Protein AF-V2YFL9-F1 (afdb_monomer)

Foldseek 3Di:
DLVVCLCVQPVPVVVVVVVVVVCVPDPCSVVVVVVVVVVLVVVCVVPPDPVSVVVVVVVVVVVSVVVLVVSCVVVVHDPVSSVSNVD

pLDDT: mean 88.91, std 9.33, range [61.34, 98.38]

Secondary structure (DSSP, 8-state):
-HHHHHHHHTS-HHHHHHHHHHHHHSTTHHHHHHHHHHHHHHHHHHH-HHHHHHHHHHHHHHHHHHHHHHHHHHTT--HHHHHHHT-

Solvent-accessible surface area (backbone atoms only — not comparable to full-atom values): 4964 Å² total; per-residue (Å²): 109,61,70,58,50,32,42,66,69,70,67,26,66,66,61,51,51,50,53,50,53,51,51,68,67,40,86,64,39,69,59,53,52,51,55,48,52,56,52,50,53,55,48,30,72,74,62,34,65,72,57,39,51,55,50,51,54,53,50,49,59,55,50,46,56,54,53,50,51,55,50,37,57,74,68,68,56,55,69,74,60,53,54,58,61,74,105

Structure (mmCIF, N/CA/C/O backbone):
data_AF-V2YFL9-F1
#
_entry.id   AF-V2YFL9-F1
#
loop_
_atom_site.group_PDB
_atom_site.id
_atom_site.type_symbol
_atom_site.label_atom_id
_atom_site.label_alt_id
_atom_site.label_comp_id
_atom_site.label_asym_id
_atom_site.label_entity_id
_atom_site.label_seq_id
_atom_site.pdbx_PDB_ins_code
_atom_site.Cartn_x
_atom_site.Cartn_y
_atom_site.Cartn_z
_atom_site.occupancy
_atom_site.B_iso_or_equiv
_atom_site.auth_seq_id
_atom_site.auth_comp_id
_atom_site.auth_asym_id
_atom_site.auth_atom_id
_atom_site.pdbx_PDB_model_num
ATOM 1 N N . MET A 1 1 ? 25.965 -6.577 -3.584 1.00 61.69 1 MET A N 1
ATOM 2 C CA . MET A 1 1 ? 25.379 -6.199 -4.893 1.00 61.69 1 MET A CA 1
ATOM 3 C C . MET A 1 1 ? 23.863 -6.091 -4.778 1.00 61.69 1 MET A C 1
ATOM 5 O O . MET A 1 1 ? 23.343 -5.050 -5.146 1.00 61.69 1 MET A O 1
ATOM 9 N N . GLN A 1 2 ? 23.199 -7.085 -4.176 1.00 67.69 2 GLN A N 1
ATOM 10 C CA . GLN A 1 2 ? 21.777 -7.070 -3.794 1.00 67.69 2 GLN A CA 1
ATOM 11 C C . GLN A 1 2 ? 21.367 -5.782 -3.053 1.00 67.69 2 GLN A C 1
ATOM 13 O O . GLN A 1 2 ? 20.602 -5.012 -3.612 1.00 67.69 2 GLN A O 1
ATOM 18 N N . ASP A 1 3 ? 22.007 -5.428 -1.929 1.00 76.00 3 ASP A N 1
ATOM 19 C CA . ASP A 1 3 ? 21.719 -4.176 -1.192 1.00 76.00 3 ASP A CA 1
ATOM 20 C C . ASP A 1 3 ? 21.779 -2.895 -2.032 1.00 76.00 3 ASP A C 1
ATOM 22 O O . ASP A 1 3 ? 21.003 -1.961 -1.828 1.00 76.00 3 ASP A O 1
ATOM 26 N N . LEU A 1 4 ? 22.738 -2.816 -2.957 1.00 77.44 4 LEU A N 1
ATOM 27 C CA . LEU A 1 4 ? 22.908 -1.645 -3.814 1.00 77.44 4 LEU A CA 1
ATOM 28 C C . LEU A 1 4 ? 21.772 -1.564 -4.838 1.00 77.44 4 LEU A C 1
ATOM 30 O O . LEU A 1 4 ? 21.244 -0.484 -5.083 1.00 77.44 4 LEU A O 1
ATOM 34 N N . LEU A 1 5 ? 21.385 -2.704 -5.407 1.00 73.75 5 LEU A N 1
ATOM 35 C CA . LEU A 1 5 ? 20.294 -2.802 -6.370 1.00 73.75 5 LEU A CA 1
ATOM 36 C C . LEU A 1 5 ? 18.936 -2.571 -5.697 1.00 73.75 5 LEU A C 1
ATOM 38 O O . LEU A 1 5 ? 18.138 -1.806 -6.230 1.00 73.75 5 LEU A O 1
ATOM 42 N N . SER A 1 6 ? 18.712 -3.104 -4.493 1.00 72.75 6 SER A N 1
ATOM 43 C CA . SER A 1 6 ? 17.514 -2.818 -3.695 1.00 72.75 6 SER A CA 1
ATOM 44 C C . SER A 1 6 ? 17.430 -1.329 -3.348 1.00 72.75 6 SER A C 1
ATOM 46 O O . SER A 1 6 ? 16.375 -0.719 -3.478 1.00 72.75 6 SER A O 1
ATOM 48 N N . LYS A 1 7 ? 18.543 -0.673 -3.002 1.00 76.88 7 LYS A N 1
ATOM 49 C CA . LYS A 1 7 ? 18.548 0.786 -2.782 1.00 76.88 7 LYS A CA 1
ATOM 50 C C . LYS A 1 7 ? 18.267 1.589 -4.052 1.00 76.88 7 LYS A C 1
ATOM 52 O O . LYS A 1 7 ? 17.525 2.564 -4.000 1.00 76.88 7 LYS A O 1
ATOM 57 N N . LEU A 1 8 ? 18.858 1.197 -5.178 1.00 77.50 8 LEU A N 1
ATOM 58 C CA . LEU A 1 8 ? 18.723 1.922 -6.444 1.00 77.50 8 LEU A CA 1
ATOM 59 C C . LEU A 1 8 ? 17.352 1.757 -7.092 1.00 77.50 8 LEU A C 1
ATOM 61 O O . LEU A 1 8 ? 16.884 2.687 -7.747 1.00 77.50 8 LEU A O 1
ATOM 65 N N . LEU A 1 9 ? 16.739 0.585 -6.942 1.00 75.06 9 LEU A N 1
ATOM 66 C CA . LEU A 1 9 ? 15.518 0.240 -7.652 1.00 75.06 9 LEU A CA 1
ATOM 67 C C . LEU A 1 9 ? 14.283 0.239 -6.733 1.00 75.06 9 LEU A C 1
ATOM 69 O O . LEU A 1 9 ? 13.227 0.649 -7.200 1.00 75.06 9 LEU A O 1
ATOM 73 N N . TRP A 1 10 ? 14.381 -0.243 -5.482 1.00 76.00 10 TRP A N 1
ATOM 74 C CA . TRP A 1 10 ? 13.224 -0.447 -4.584 1.00 76.00 10 TRP A CA 1
ATOM 75 C C . TRP A 1 10 ? 13.085 0.719 -3.602 1.00 76.00 10 TRP A C 1
ATOM 77 O O . TRP A 1 10 ? 12.025 1.326 -3.499 1.00 76.00 10 TRP A O 1
ATOM 87 N N . TYR A 1 11 ? 14.172 1.087 -2.922 1.00 76.44 11 TYR A N 1
ATOM 88 C CA . TYR A 1 11 ? 14.180 2.155 -1.911 1.00 76.44 11 TYR A CA 1
ATOM 89 C C . TYR A 1 11 ? 14.637 3.506 -2.469 1.00 76.44 11 TYR A C 1
ATOM 91 O O . TYR A 1 11 ? 15.189 4.344 -1.752 1.00 76.44 11 TYR A O 1
ATOM 99 N N . ASN A 1 12 ? 14.413 3.724 -3.763 1.00 83.25 12 ASN A N 1
ATOM 100 C CA . ASN A 1 12 ? 14.778 4.961 -4.429 1.00 83.25 12 ASN A CA 1
ATOM 101 C C . ASN A 1 12 ? 13.729 6.047 -4.145 1.00 83.25 12 ASN A C 1
ATOM 103 O O . ASN A 1 12 ? 12.576 5.970 -4.584 1.00 83.25 12 ASN A O 1
ATOM 107 N N . SER A 1 13 ? 14.141 7.073 -3.402 1.00 83.81 13 SER A N 1
ATOM 108 C CA . SER A 1 13 ? 13.271 8.174 -2.984 1.00 83.81 13 SER A CA 1
ATOM 109 C C . SER A 1 13 ? 12.781 9.032 -4.152 1.00 83.81 13 SER A C 1
ATOM 111 O O . SER A 1 13 ? 11.661 9.539 -4.103 1.00 83.81 13 SER A O 1
ATOM 113 N N . GLU A 1 14 ? 13.571 9.159 -5.220 1.00 87.00 14 GLU A N 1
ATOM 114 C CA . GLU A 1 14 ? 13.180 9.885 -6.426 1.00 87.00 14 GLU A CA 1
ATOM 115 C C . GLU A 1 14 ? 12.065 9.142 -7.168 1.00 87.00 14 GLU A C 1
ATOM 117 O O . GLU A 1 14 ? 11.023 9.728 -7.465 1.00 87.00 14 GLU A O 1
ATOM 122 N N . ILE A 1 15 ? 12.232 7.833 -7.383 1.00 83.44 15 ILE A N 1
ATOM 123 C CA . ILE A 1 15 ? 11.208 6.984 -8.012 1.00 83.44 15 ILE A CA 1
ATOM 124 C C . ILE A 1 15 ? 9.931 6.988 -7.170 1.00 83.44 15 ILE A C 1
ATOM 126 O O . ILE A 1 15 ? 8.831 7.127 -7.704 1.00 83.44 15 ILE A O 1
ATOM 130 N N . SER A 1 16 ? 10.070 6.930 -5.845 1.00 83.06 16 SER A N 1
ATOM 131 C CA . SER A 1 16 ? 8.944 7.024 -4.913 1.00 83.06 16 SER A CA 1
ATOM 132 C C . SER A 1 16 ? 8.189 8.348 -5.063 1.00 83.06 16 SER A C 1
ATOM 134 O O . SER A 1 16 ? 6.958 8.362 -5.147 1.00 83.06 16 SER A O 1
ATOM 136 N N . ALA A 1 17 ? 8.907 9.470 -5.156 1.00 88.06 17 ALA A N 1
ATOM 137 C CA . ALA A 1 17 ? 8.302 10.782 -5.359 1.00 88.06 17 ALA A CA 1
ATOM 138 C C . ALA A 1 17 ? 7.581 10.874 -6.714 1.00 88.06 17 ALA A C 1
ATOM 140 O O . ALA A 1 17 ? 6.439 11.338 -6.772 1.00 88.06 17 ALA A O 1
ATOM 141 N N . GLN A 1 18 ? 8.201 10.387 -7.791 1.00 90.50 18 GLN A N 1
ATOM 142 C CA . GLN A 1 18 ? 7.591 10.359 -9.123 1.00 90.50 18 GLN A CA 1
ATOM 143 C C . GLN A 1 18 ? 6.340 9.469 -9.157 1.00 90.50 18 GLN A C 1
ATOM 145 O O . GLN A 1 18 ? 5.309 9.883 -9.689 1.00 90.50 18 GLN A O 1
ATOM 150 N N . ALA A 1 19 ? 6.377 8.296 -8.518 1.00 87.69 19 ALA A N 1
ATOM 151 C CA . ALA A 1 19 ? 5.231 7.397 -8.405 1.00 87.69 19 ALA A CA 1
ATOM 152 C C . ALA A 1 19 ? 4.057 8.050 -7.655 1.00 87.69 19 ALA A C 1
ATOM 154 O O . ALA A 1 19 ? 2.901 7.896 -8.054 1.00 87.69 19 ALA A O 1
ATOM 155 N N . VAL A 1 20 ? 4.335 8.831 -6.604 1.00 90.44 20 VAL A N 1
ATOM 156 C CA . VAL A 1 20 ? 3.310 9.617 -5.898 1.00 90.44 20 VAL A CA 1
ATOM 157 C C . VAL A 1 20 ? 2.692 10.674 -6.813 1.00 90.44 20 VAL A C 1
ATOM 159 O O . VAL A 1 20 ? 1.468 10.822 -6.817 1.00 90.44 20 VAL A O 1
ATOM 162 N N . GLN A 1 21 ? 3.501 11.400 -7.590 1.00 94.06 21 GLN A N 1
ATOM 163 C CA . GLN A 1 21 ? 2.988 12.411 -8.523 1.00 94.06 21 GLN A CA 1
ATOM 164 C C . GLN A 1 21 ? 2.141 11.786 -9.631 1.00 94.06 21 GLN A C 1
ATOM 166 O O . GLN A 1 21 ? 1.043 12.270 -9.900 1.00 94.06 21 GLN A O 1
ATOM 171 N N . LEU A 1 22 ? 2.601 10.674 -10.209 1.00 93.56 22 LEU A N 1
ATOM 172 C CA . LEU A 1 22 ? 1.839 9.917 -11.197 1.00 93.56 22 LEU A CA 1
ATOM 173 C C . LEU A 1 22 ? 0.503 9.456 -10.615 1.00 93.56 22 LEU A C 1
ATOM 175 O O . LEU A 1 22 ? -0.544 9.715 -11.191 1.00 93.56 22 LEU A O 1
ATOM 179 N N . ARG A 1 23 ? 0.508 8.832 -9.434 1.00 92.94 23 ARG A N 1
ATOM 180 C CA . ARG A 1 23 ? -0.729 8.365 -8.797 1.00 92.94 23 ARG A CA 1
ATOM 181 C C . ARG A 1 23 ? -1.720 9.510 -8.583 1.00 92.94 23 ARG A C 1
ATOM 183 O O . ARG A 1 23 ? -2.909 9.338 -8.822 1.00 92.94 23 ARG A O 1
ATOM 190 N N . ARG A 1 24 ? -1.230 10.689 -8.186 1.00 94.75 24 ARG A N 1
ATOM 191 C CA .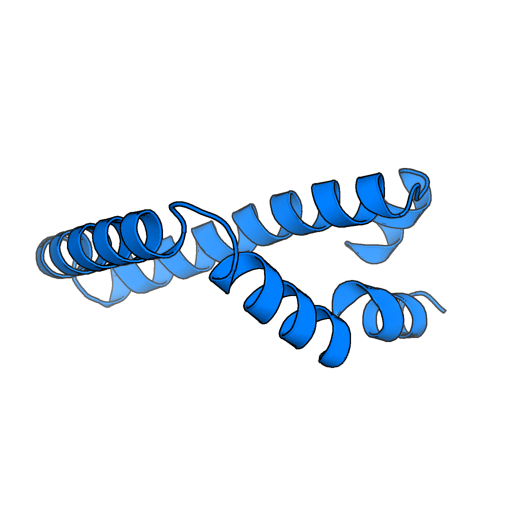 ARG A 1 24 ? -2.045 11.901 -8.011 1.00 94.75 24 ARG A CA 1
ATOM 192 C C . ARG A 1 24 ? -2.611 12.455 -9.316 1.00 94.75 24 ARG A C 1
ATOM 194 O O . ARG A 1 24 ? -3.665 13.084 -9.262 1.00 94.75 24 ARG A O 1
ATOM 201 N N . SER A 1 25 ? -1.946 12.238 -10.449 1.00 96.44 25 SER A N 1
ATOM 202 C CA . SER A 1 25 ? -2.436 12.677 -11.758 1.00 96.44 25 SER A CA 1
ATOM 203 C C . SER A 1 25 ? -3.416 11.693 -12.403 1.00 96.44 25 SER A C 1
ATOM 205 O O . SER A 1 25 ? -4.125 12.079 -13.334 1.00 96.44 25 SER A O 1
ATOM 207 N N . LEU A 1 26 ? -3.506 10.450 -11.911 1.00 96.88 26 LEU A N 1
ATOM 208 C CA . LEU A 1 26 ? -4.428 9.458 -12.461 1.00 96.88 26 LEU A CA 1
ATOM 209 C C . LEU A 1 26 ? -5.897 9.867 -12.249 1.00 96.88 26 LEU A C 1
ATOM 211 O O . LEU A 1 26 ? -6.296 10.231 -11.133 1.00 96.88 26 LEU A O 1
ATOM 215 N N . PRO A 1 27 ? -6.742 9.756 -13.292 1.00 97.44 27 PRO A N 1
ATOM 216 C CA . PRO A 1 27 ? -8.161 10.049 -13.169 1.00 97.44 27 PRO A CA 1
ATOM 217 C C . PRO A 1 27 ? -8.807 9.110 -12.145 1.00 97.44 27 PRO A C 1
ATOM 219 O O . PRO A 1 27 ? -8.556 7.908 -12.125 1.00 97.44 27 PRO A O 1
ATOM 222 N N . GLY A 1 28 ? -9.638 9.668 -11.265 1.00 96.69 28 GLY A N 1
ATOM 223 C CA . GLY A 1 28 ? -10.345 8.909 -10.230 1.00 96.69 28 GLY A CA 1
ATOM 224 C C . GLY A 1 28 ? -9.550 8.641 -8.947 1.00 96.69 28 GLY A C 1
ATOM 225 O O . GLY A 1 28 ? -10.176 8.376 -7.920 1.00 96.69 28 GLY A O 1
ATOM 226 N N . TYR A 1 29 ? -8.219 8.806 -8.930 1.00 96.31 29 TYR A N 1
ATOM 227 C CA . TYR A 1 29 ? -7.418 8.550 -7.724 1.00 96.31 29 TYR A CA 1
ATOM 228 C C . TYR A 1 29 ? -7.862 9.397 -6.526 1.00 96.31 29 TYR A C 1
ATOM 230 O O . TYR A 1 29 ? -8.023 8.881 -5.422 1.00 96.31 29 TYR A O 1
ATOM 238 N N . GLY A 1 30 ? -8.116 10.692 -6.737 1.00 96.38 30 GLY A N 1
ATOM 239 C CA . GLY A 1 30 ? -8.564 11.578 -5.661 1.00 96.38 30 GLY A CA 1
ATOM 240 C C . GLY A 1 30 ? -9.895 11.143 -5.035 1.00 96.38 30 GLY A C 1
ATOM 241 O O . GLY A 1 30 ? -10.065 11.250 -3.823 1.00 96.38 30 GLY A O 1
ATOM 242 N N . ALA A 1 31 ? -10.825 10.617 -5.838 1.00 97.62 31 ALA A N 1
ATOM 243 C CA . ALA A 1 31 ? -12.095 10.097 -5.337 1.00 97.62 31 ALA A CA 1
ATOM 244 C C . ALA A 1 31 ? -11.897 8.783 -4.567 1.00 97.62 31 ALA A C 1
ATOM 246 O O . ALA A 1 31 ? -12.397 8.655 -3.452 1.00 97.62 31 ALA A O 1
ATOM 247 N N . ALA A 1 32 ? -11.105 7.857 -5.117 1.00 97.75 32 ALA A N 1
ATOM 248 C CA . ALA A 1 32 ? -10.776 6.596 -4.458 1.00 97.75 32 ALA A CA 1
ATOM 249 C C . ALA A 1 32 ? -10.065 6.815 -3.112 1.00 97.75 32 ALA A C 1
ATOM 251 O O . ALA A 1 32 ? -10.421 6.185 -2.121 1.00 97.75 32 ALA A O 1
ATOM 252 N N . LYS A 1 33 ? -9.113 7.758 -3.042 1.00 96.56 33 LYS A N 1
ATOM 253 C CA . LYS A 1 33 ? -8.394 8.083 -1.802 1.00 96.56 33 LYS A CA 1
ATOM 254 C C . LYS A 1 33 ? -9.322 8.629 -0.718 1.00 96.56 33 LYS A C 1
ATOM 256 O O . LYS A 1 33 ? -9.211 8.196 0.421 1.00 96.56 33 LYS A O 1
ATOM 261 N N . ARG A 1 34 ? -10.243 9.536 -1.064 1.00 98.00 34 ARG A N 1
ATOM 262 C CA . ARG A 1 34 ? -11.233 10.056 -0.105 1.00 98.00 34 ARG A CA 1
ATOM 263 C C . ARG A 1 34 ? -12.157 8.958 0.409 1.00 98.00 34 ARG A C 1
ATOM 265 O O . ARG A 1 34 ? -12.330 8.839 1.613 1.00 98.00 34 ARG A O 1
ATOM 272 N N . SER A 1 35 ? -12.680 8.126 -0.493 1.00 98.25 35 SER A N 1
ATOM 273 C CA . SER A 1 35 ? -13.533 6.996 -0.113 1.00 98.25 35 SER A CA 1
ATOM 274 C C . SER A 1 35 ? -12.806 6.011 0.807 1.00 98.25 35 SER A C 1
ATOM 276 O O . SER A 1 35 ? -13.395 5.533 1.773 1.00 98.25 35 SER A O 1
ATOM 278 N N . TYR A 1 36 ? -11.525 5.739 0.537 1.00 97.06 36 TYR A N 1
ATOM 279 C CA . TYR A 1 36 ? -10.678 4.942 1.421 1.00 97.06 36 TYR A CA 1
ATOM 280 C C . TYR A 1 36 ? -10.519 5.604 2.795 1.00 97.06 36 TYR A C 1
ATOM 282 O O . TYR A 1 36 ? -10.756 4.944 3.798 1.00 97.06 36 TYR A O 1
ATOM 290 N N . ASP A 1 37 ? -10.176 6.895 2.851 1.00 97.62 37 ASP A N 1
ATOM 291 C CA . ASP A 1 37 ? -9.959 7.610 4.117 1.00 97.62 37 ASP A CA 1
ATOM 292 C C . ASP A 1 37 ? -11.214 7.616 4.998 1.00 97.62 37 ASP A C 1
ATOM 294 O O . ASP A 1 37 ? -11.131 7.356 6.197 1.00 97.62 37 ASP A O 1
ATOM 298 N N . GLU A 1 38 ? -12.384 7.841 4.401 1.00 98.31 38 GLU A N 1
ATOM 299 C CA . GLU A 1 38 ? -13.672 7.795 5.099 1.00 98.31 38 GLU A CA 1
ATOM 300 C C . GLU A 1 38 ? -13.954 6.405 5.688 1.00 98.31 38 GLU A C 1
ATOM 302 O O . GLU A 1 38 ? -14.306 6.290 6.864 1.00 98.31 38 GLU A O 1
ATOM 307 N N . ALA A 1 39 ? -13.765 5.342 4.900 1.00 98.06 39 ALA A N 1
ATOM 308 C CA . ALA A 1 39 ? -13.968 3.969 5.359 1.00 98.06 39 ALA A CA 1
ATOM 309 C C . ALA A 1 39 ? -12.950 3.563 6.439 1.00 98.06 39 ALA A C 1
ATOM 311 O O . ALA A 1 39 ? -13.304 2.909 7.421 1.00 98.06 39 ALA A O 1
ATOM 312 N N . SER A 1 40 ? -11.695 3.981 6.281 1.00 97.12 40 SER A N 1
ATOM 313 C CA . SER A 1 40 ? -10.607 3.763 7.232 1.00 97.12 40 SER A CA 1
ATOM 314 C C . SER A 1 40 ? -10.900 4.375 8.598 1.00 97.12 40 SER A C 1
ATOM 316 O O . SER A 1 40 ? -10.725 3.713 9.621 1.00 97.12 40 SER A O 1
ATOM 318 N N . GLU A 1 41 ? -11.389 5.614 8.627 1.00 97.31 41 GLU A N 1
ATOM 319 C CA . GLU A 1 41 ? -11.756 6.293 9.870 1.00 97.31 41 GLU A CA 1
ATOM 320 C C . GLU A 1 41 ? -12.951 5.632 10.560 1.00 97.31 41 GLU A C 1
ATOM 322 O O . GLU A 1 41 ? -12.919 5.406 11.773 1.00 97.31 41 GLU A O 1
ATOM 327 N N . GLN A 1 42 ? -13.975 5.246 9.793 1.00 98.19 42 GLN A N 1
ATOM 328 C CA . GLN A 1 42 ? -15.118 4.503 10.328 1.00 98.19 42 GLN A CA 1
ATOM 329 C C . GLN A 1 42 ? -14.685 3.165 10.931 1.00 98.19 42 GLN A C 1
ATOM 331 O O . GLN A 1 42 ? -15.077 2.834 12.049 1.00 98.19 42 GLN A O 1
ATOM 336 N N . LEU A 1 43 ? -13.840 2.411 10.223 1.00 97.88 43 LEU A N 1
ATOM 337 C CA . LEU A 1 43 ? -13.336 1.134 10.711 1.00 97.88 43 LEU A CA 1
ATOM 338 C C . LEU A 1 43 ? -12.530 1.322 11.998 1.00 97.88 43 LEU A C 1
ATOM 340 O O . LEU A 1 43 ? -12.791 0.629 12.979 1.00 97.88 43 LEU A O 1
ATOM 344 N N . ARG A 1 44 ? -11.605 2.291 12.023 1.00 98.00 44 ARG A N 1
ATOM 345 C CA . ARG A 1 44 ? -10.794 2.619 13.203 1.00 98.00 44 ARG A CA 1
ATOM 346 C C . ARG A 1 44 ? -11.653 2.966 14.417 1.00 98.00 44 ARG A C 1
ATOM 348 O O . ARG A 1 44 ? -11.335 2.529 15.520 1.00 98.00 44 ARG A O 1
ATOM 355 N N . ALA A 1 45 ? -12.744 3.706 14.224 1.00 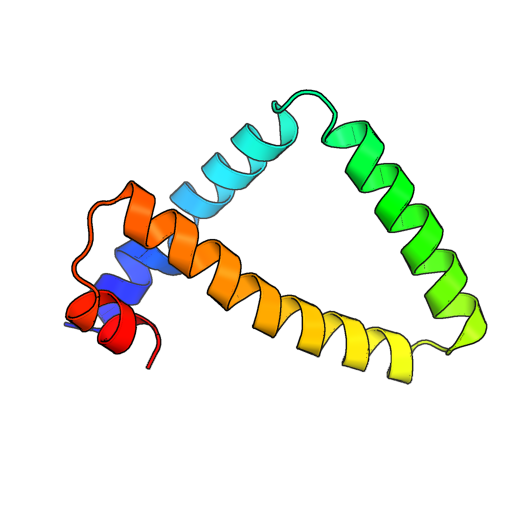98.12 45 ALA A N 1
ATOM 356 C CA . ALA A 1 45 ? -13.675 4.040 15.299 1.00 98.12 45 ALA A CA 1
ATOM 357 C C . ALA A 1 45 ? -14.381 2.803 15.887 1.00 98.12 45 ALA A C 1
ATOM 359 O O . ALA A 1 45 ? -14.680 2.785 17.078 1.00 98.12 45 ALA A O 1
ATOM 360 N N . VAL A 1 46 ? -14.626 1.767 15.076 1.00 98.38 46 VAL A N 1
ATOM 361 C CA . VAL A 1 46 ? -15.280 0.521 15.510 1.00 98.38 46 VAL A CA 1
ATOM 362 C C 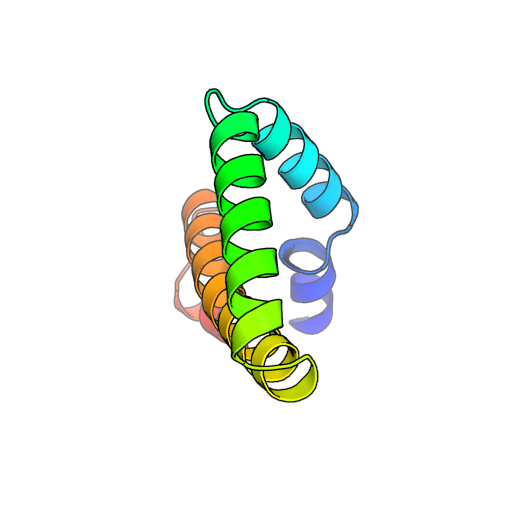. VAL A 1 46 ? -14.301 -0.436 16.187 1.00 98.38 46 VAL A C 1
ATOM 364 O O . VAL A 1 46 ? -14.626 -1.012 17.222 1.00 98.38 46 VAL A O 1
ATOM 367 N N . VAL A 1 47 ? -13.116 -0.636 15.602 1.00 97.88 47 VAL A N 1
ATOM 368 C CA .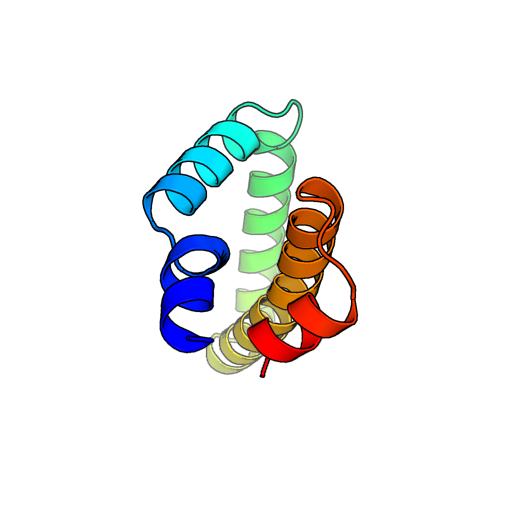 VAL A 1 47 ? -12.169 -1.669 16.061 1.00 97.88 47 VAL A CA 1
ATOM 369 C C . VAL A 1 47 ? -11.124 -1.155 17.054 1.00 97.88 47 VAL A C 1
ATOM 371 O O . VAL A 1 47 ? -10.410 -1.956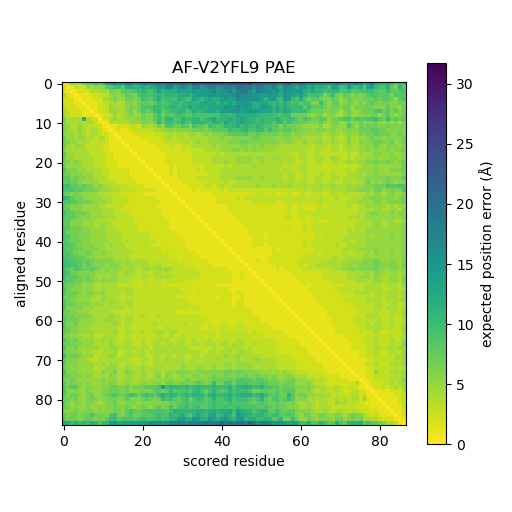 17.655 1.00 97.88 47 VAL A O 1
ATOM 374 N N . GLY A 1 48 ? -11.033 0.164 17.236 1.00 98.12 48 GLY A N 1
ATOM 375 C CA . GLY A 1 48 ? -10.018 0.812 18.060 1.00 98.12 48 GLY A CA 1
ATOM 376 C C . GLY A 1 48 ? -8.673 0.973 17.347 1.00 98.12 48 GLY A C 1
ATOM 377 O O . GLY A 1 48 ? -8.408 0.375 16.301 1.00 98.12 48 GLY A O 1
ATOM 378 N N . TYR A 1 49 ? -7.808 1.812 17.922 1.00 96.44 49 TYR A N 1
ATOM 379 C CA . TYR A 1 49 ? -6.529 2.172 17.311 1.00 96.44 49 TYR A CA 1
ATOM 380 C C . TYR A 1 49 ? -5.591 0.969 17.157 1.00 96.44 49 TYR A C 1
ATOM 382 O O . TYR A 1 49 ? -5.119 0.741 16.047 1.00 96.44 49 TYR A O 1
ATOM 390 N N . GLU A 1 50 ? -5.339 0.179 18.213 1.00 98.12 50 GLU A N 1
ATOM 391 C CA . GLU A 1 50 ? -4.330 -0.888 18.131 1.00 98.12 50 GLU A CA 1
ATOM 392 C C . GLU A 1 50 ? -4.660 -1.939 17.069 1.00 98.12 50 GLU A C 1
ATOM 394 O O . GLU A 1 50 ? -3.775 -2.362 16.323 1.00 98.12 50 GLU A O 1
ATOM 399 N N . LEU A 1 51 ? -5.921 -2.373 16.979 1.00 98.19 51 LEU A N 1
ATOM 400 C CA . LEU A 1 51 ? -6.298 -3.405 16.016 1.00 98.19 51 LEU A CA 1
ATOM 401 C C . LEU A 1 51 ? -6.289 -2.862 14.582 1.00 98.19 51 LEU A C 1
ATOM 403 O O . LEU A 1 51 ? -5.843 -3.556 13.666 1.00 98.19 51 LEU A O 1
ATOM 407 N N . TYR A 1 52 ? -6.732 -1.617 14.392 1.00 98.31 52 TYR A N 1
ATOM 408 C CA . TYR A 1 52 ? -6.665 -0.942 13.099 1.00 98.31 52 TYR A CA 1
ATOM 409 C C . TYR A 1 52 ? -5.217 -0.756 12.623 1.00 98.31 52 TYR A C 1
ATOM 411 O O . TYR A 1 52 ? -4.908 -1.058 11.471 1.00 98.31 52 TYR A O 1
ATOM 419 N N . ASP A 1 53 ? -4.322 -0.315 13.508 1.00 97.62 53 ASP A N 1
ATOM 420 C CA . ASP A 1 53 ? -2.903 -0.102 13.208 1.00 97.62 53 ASP A CA 1
ATOM 421 C C . ASP A 1 53 ? -2.202 -1.410 12.809 1.00 97.62 53 ASP A C 1
ATOM 423 O O . ASP A 1 53 ? -1.531 -1.477 11.775 1.00 97.62 53 ASP A O 1
ATOM 427 N N . GLN A 1 54 ? -2.447 -2.497 13.551 1.00 98.12 54 GLN A N 1
ATOM 428 C CA . GLN A 1 54 ? -1.936 -3.825 13.197 1.00 98.12 54 GLN A CA 1
ATOM 429 C C . GLN A 1 54 ? -2.463 -4.308 11.843 1.00 98.12 54 GLN A C 1
ATOM 431 O O . GLN A 1 54 ? -1.707 -4.876 11.051 1.00 98.12 54 GLN A O 1
ATOM 436 N N . TYR A 1 55 ? -3.756 -4.106 11.578 1.00 97.44 55 TYR A N 1
ATOM 437 C CA . TYR A 1 55 ? -4.374 -4.481 10.311 1.00 97.44 55 TYR A CA 1
ATOM 438 C C . TYR A 1 55 ? -3.757 -3.712 9.140 1.00 97.44 55 TYR A C 1
ATOM 440 O O . TYR A 1 55 ? -3.290 -4.338 8.190 1.00 97.44 55 TYR A O 1
ATOM 448 N N . ILE A 1 56 ? -3.692 -2.380 9.219 1.00 96.94 56 ILE A N 1
ATOM 449 C CA . ILE A 1 56 ? -3.139 -1.544 8.148 1.00 96.94 56 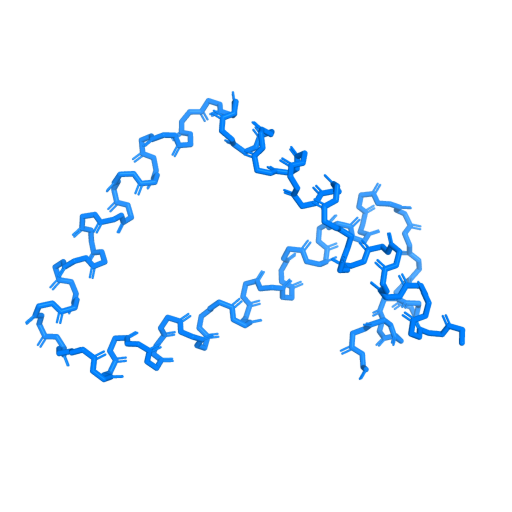ILE A CA 1
ATOM 450 C C . ILE A 1 56 ? -1.653 -1.799 7.936 1.00 96.94 56 ILE A C 1
ATOM 452 O O . ILE A 1 56 ? -1.217 -1.848 6.790 1.00 96.94 56 ILE A O 1
ATOM 456 N N . THR A 1 57 ? -0.885 -2.037 8.998 1.00 97.38 57 THR A N 1
ATOM 457 C CA . THR A 1 57 ? 0.532 -2.401 8.875 1.00 97.38 57 THR A CA 1
ATOM 458 C C . THR A 1 57 ? 0.703 -3.704 8.087 1.00 97.38 57 THR A C 1
ATOM 460 O O . THR A 1 57 ? 1.500 -3.766 7.150 1.00 97.38 57 THR A O 1
ATOM 463 N N . ARG A 1 58 ? -0.083 -4.743 8.406 1.00 97.62 58 ARG A N 1
ATOM 464 C CA . ARG A 1 58 ? -0.037 -6.032 7.689 1.00 97.62 58 ARG A CA 1
ATOM 465 C C . ARG A 1 58 ? -0.555 -5.918 6.256 1.00 97.62 58 ARG A C 1
ATOM 467 O O . ARG A 1 58 ? 0.030 -6.511 5.354 1.00 97.62 58 ARG A O 1
ATOM 474 N N . LEU A 1 59 ? -1.624 -5.150 6.042 1.00 96.81 59 LEU A N 1
ATOM 475 C CA . LEU A 1 59 ? -2.161 -4.882 4.710 1.00 96.81 59 LEU A CA 1
ATOM 476 C C . LEU A 1 59 ? -1.136 -4.132 3.852 1.00 96.81 59 LEU A C 1
ATOM 478 O O . LEU A 1 59 ? -0.917 -4.503 2.706 1.00 96.81 59 LEU A O 1
ATOM 482 N N . GLY 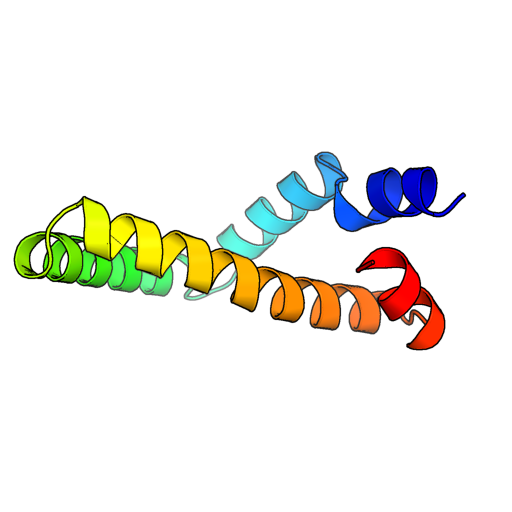A 1 60 ? -0.473 -3.120 4.413 1.00 94.19 60 GLY A N 1
ATOM 483 C CA . GLY A 1 60 ? 0.583 -2.367 3.742 1.00 94.19 60 GLY A CA 1
ATOM 484 C C . GLY A 1 60 ? 1.732 -3.265 3.291 1.00 94.19 60 GLY A C 1
ATOM 485 O O . GLY A 1 60 ? 2.113 -3.206 2.126 1.00 94.19 60 GLY A O 1
ATOM 486 N N . ALA A 1 61 ? 2.212 -4.147 4.173 1.00 92.69 61 ALA A N 1
ATOM 487 C CA . ALA A 1 61 ? 3.261 -5.111 3.839 1.00 92.69 61 ALA A CA 1
ATOM 488 C C . ALA A 1 61 ? 2.842 -6.069 2.707 1.00 92.69 61 ALA A C 1
ATOM 490 O O . ALA A 1 61 ? 3.636 -6.362 1.819 1.00 92.69 61 ALA A O 1
ATOM 491 N N . LEU A 1 62 ? 1.586 -6.530 2.692 1.00 94.31 62 LEU A N 1
ATOM 492 C CA . LEU A 1 62 ? 1.066 -7.355 1.596 1.00 94.31 62 LEU A CA 1
ATOM 493 C C . LEU A 1 62 ? 1.022 -6.580 0.268 1.00 94.31 62 LEU A C 1
ATOM 495 O O . LEU A 1 62 ? 1.511 -7.068 -0.750 1.00 94.31 62 LEU A O 1
ATOM 499 N N . LEU A 1 63 ? 0.466 -5.364 0.282 1.00 92.44 63 LEU A N 1
ATOM 500 C CA . LEU A 1 63 ? 0.348 -4.513 -0.908 1.00 92.44 63 LEU A CA 1
ATOM 501 C C . LEU A 1 63 ? 1.711 -4.052 -1.441 1.00 92.44 63 LEU A C 1
ATOM 503 O O . LEU A 1 63 ? 1.838 -3.729 -2.622 1.00 92.44 63 LEU A O 1
ATOM 507 N N . GLU A 1 64 ? 2.744 -4.011 -0.600 1.00 87.25 64 GLU A N 1
ATOM 508 C CA . GLU A 1 64 ? 4.113 -3.759 -1.041 1.00 87.25 64 GLU A CA 1
ATOM 509 C C . GLU A 1 64 ? 4.574 -4.831 -2.035 1.00 87.25 64 GLU A C 1
ATOM 511 O O . GLU A 1 64 ? 5.030 -4.479 -3.121 1.00 87.25 64 GLU A O 1
ATOM 516 N N . TYR A 1 65 ? 4.348 -6.119 -1.754 1.00 87.19 65 TYR A N 1
ATOM 517 C CA . TYR A 1 65 ? 4.667 -7.190 -2.706 1.00 87.19 65 TYR A CA 1
ATOM 518 C C . TYR A 1 65 ? 3.885 -7.069 -4.022 1.00 87.19 65 TYR A C 1
ATOM 520 O O . TYR A 1 65 ? 4.447 -7.328 -5.089 1.00 87.19 65 TYR A O 1
ATOM 528 N N . GLU A 1 66 ? 2.625 -6.625 -3.981 1.00 89.44 66 GLU A N 1
ATOM 529 C CA . GLU A 1 66 ? 1.853 -6.360 -5.201 1.00 89.44 66 GLU A CA 1
ATOM 530 C C . GLU A 1 66 ? 2.485 -5.228 -6.021 1.00 89.44 66 GLU A C 1
ATOM 532 O O . GLU A 1 66 ? 2.763 -5.398 -7.211 1.00 89.44 66 GLU A O 1
ATOM 537 N N . ASN A 1 67 ? 2.787 -4.093 -5.385 1.00 86.00 67 ASN A N 1
ATOM 538 C CA . ASN A 1 67 ? 3.422 -2.950 -6.043 1.00 86.00 67 ASN A CA 1
ATOM 539 C C . ASN A 1 67 ? 4.786 -3.318 -6.640 1.00 86.00 67 ASN A C 1
ATOM 541 O O . ASN A 1 67 ? 5.080 -2.951 -7.780 1.00 86.00 67 ASN A O 1
ATOM 545 N N . LEU A 1 68 ? 5.598 -4.075 -5.898 1.00 83.06 68 LEU A N 1
ATOM 546 C CA . LEU A 1 68 ? 6.899 -4.555 -6.355 1.00 83.06 68 LEU A CA 1
ATOM 547 C C . LEU A 1 68 ? 6.766 -5.489 -7.559 1.00 83.06 68 LEU A C 1
ATOM 549 O O . LEU A 1 68 ? 7.564 -5.395 -8.490 1.00 83.06 68 LEU A O 1
ATOM 553 N N . SER A 1 69 ? 5.738 -6.341 -7.589 1.00 86.75 69 SER A N 1
ATOM 554 C CA . SER A 1 69 ? 5.497 -7.232 -8.726 1.00 86.75 69 SER A CA 1
ATOM 555 C C . SER A 1 69 ? 5.157 -6.456 -10.006 1.00 86.75 69 SER A C 1
ATOM 557 O O . SER A 1 69 ? 5.763 -6.704 -11.049 1.00 86.75 69 SER A O 1
ATOM 559 N N . TYR A 1 70 ? 4.274 -5.452 -9.926 1.00 85.94 70 TYR A N 1
ATOM 560 C CA . TYR A 1 70 ? 3.945 -4.591 -11.067 1.00 85.94 70 TYR A CA 1
ATOM 561 C C . TYR A 1 70 ? 5.147 -3.771 -1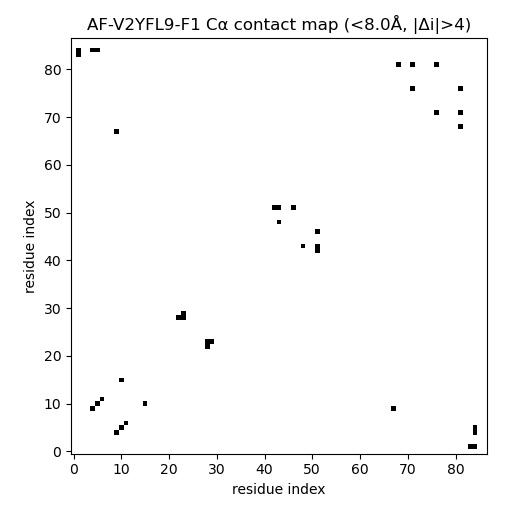1.531 1.00 85.94 70 TYR A C 1
ATOM 563 O O . TYR A 1 70 ? 5.386 -3.654 -12.733 1.00 85.94 70 TYR A O 1
ATOM 571 N N . TYR A 1 71 ? 5.922 -3.231 -10.590 1.00 84.56 71 TYR A N 1
ATOM 572 C CA . TYR A 1 71 ? 7.127 -2.469 -10.898 1.00 84.56 71 TYR A CA 1
ATOM 573 C C . TYR A 1 71 ? 8.178 -3.331 -11.606 1.00 84.56 71 TYR A C 1
ATOM 575 O O . TYR A 1 71 ? 8.698 -2.945 -12.653 1.00 84.56 71 TYR A O 1
ATOM 583 N N . ALA A 1 72 ? 8.438 -4.535 -11.094 1.00 85.62 72 ALA A N 1
ATOM 584 C CA . ALA A 1 72 ? 9.391 -5.458 -11.690 1.00 85.62 72 ALA A CA 1
ATOM 585 C C . ALA A 1 72 ? 8.985 -5.907 -13.101 1.00 85.62 72 ALA A C 1
ATOM 587 O O . ALA A 1 72 ? 9.834 -5.957 -13.994 1.00 85.62 72 ALA A O 1
ATOM 588 N N . LEU A 1 73 ? 7.695 -6.188 -13.315 1.00 87.00 73 LEU A N 1
ATOM 589 C CA . LEU A 1 73 ? 7.160 -6.501 -14.641 1.00 87.00 73 LEU A CA 1
ATOM 590 C C . LEU A 1 73 ? 7.287 -5.307 -15.593 1.00 87.00 73 LEU A C 1
ATOM 592 O O . LEU A 1 73 ? 7.712 -5.486 -16.732 1.00 87.00 73 LEU A O 1
ATOM 596 N N . GLY A 1 74 ? 6.987 -4.091 -15.125 1.00 85.06 74 GLY A N 1
ATOM 597 C CA . GLY A 1 74 ? 7.148 -2.861 -15.905 1.00 85.06 74 GLY A CA 1
ATOM 598 C C . GLY A 1 74 ? 8.596 -2.591 -16.329 1.00 85.06 74 GLY A C 1
ATOM 599 O O . GLY A 1 74 ? 8.830 -2.061 -17.412 1.00 85.06 74 GLY A O 1
ATOM 600 N N . LEU A 1 75 ? 9.569 -3.010 -15.515 1.00 83.69 75 LEU A N 1
ATOM 601 C CA . LEU A 1 75 ? 11.000 -2.950 -15.826 1.00 83.69 75 LEU A CA 1
ATOM 602 C C . LEU A 1 75 ? 11.515 -4.151 -16.644 1.00 83.69 75 LEU A C 1
ATOM 604 O O . LEU A 1 75 ? 12.690 -4.176 -17.012 1.00 83.69 75 LEU A O 1
ATOM 608 N N . GLY A 1 76 ? 10.677 -5.157 -16.920 1.00 86.50 76 GLY A N 1
ATOM 609 C CA . GLY A 1 76 ? 11.077 -6.369 -17.643 1.00 86.50 76 GLY A CA 1
ATOM 610 C C . GLY A 1 76 ? 12.087 -7.239 -16.885 1.00 86.50 76 GLY A C 1
ATOM 611 O O . GLY A 1 76 ? 12.890 -7.943 -17.504 1.00 86.50 76 GLY A O 1
ATOM 612 N N . LEU A 1 77 ? 12.087 -7.183 -15.550 1.00 85.25 77 LEU A N 1
ATOM 613 C CA . LEU A 1 77 ? 13.024 -7.945 -14.727 1.00 85.25 77 LEU A CA 1
ATOM 614 C C . LEU A 1 77 ? 12.678 -9.438 -14.737 1.00 85.25 77 LEU A C 1
ATOM 616 O O . LEU A 1 77 ? 11.515 -9.838 -14.723 1.00 85.25 77 LEU A O 1
ATOM 620 N N . ARG A 1 78 ? 13.710 -10.287 -14.729 1.00 85.62 78 ARG A N 1
ATOM 621 C CA . ARG A 1 78 ? 13.534 -11.743 -14.630 1.00 85.62 78 ARG A CA 1
ATOM 622 C C . ARG A 1 78 ? 13.082 -12.121 -13.222 1.00 85.62 78 ARG A C 1
ATOM 624 O O . ARG A 1 78 ? 13.626 -11.610 -12.250 1.00 85.62 78 ARG A O 1
ATOM 631 N N . GLU A 1 79 ? 12.178 -13.091 -13.113 1.00 84.88 79 GLU A N 1
ATOM 632 C CA . GLU A 1 79 ? 11.612 -13.544 -11.831 1.00 84.88 79 GLU A CA 1
ATOM 633 C C . GLU A 1 79 ? 12.680 -13.883 -10.778 1.00 84.88 79 GLU A C 1
ATOM 635 O O . GLU A 1 79 ? 12.573 -13.456 -9.631 1.00 84.88 79 GLU A O 1
ATOM 640 N N . ALA A 1 80 ? 13.739 -14.598 -11.174 1.00 81.81 80 ALA A N 1
ATOM 641 C CA . ALA A 1 80 ? 14.834 -14.961 -10.274 1.00 81.81 80 ALA A CA 1
ATOM 642 C C . ALA A 1 80 ? 15.482 -13.731 -9.610 1.00 81.81 80 ALA A C 1
ATOM 644 O O . ALA A 1 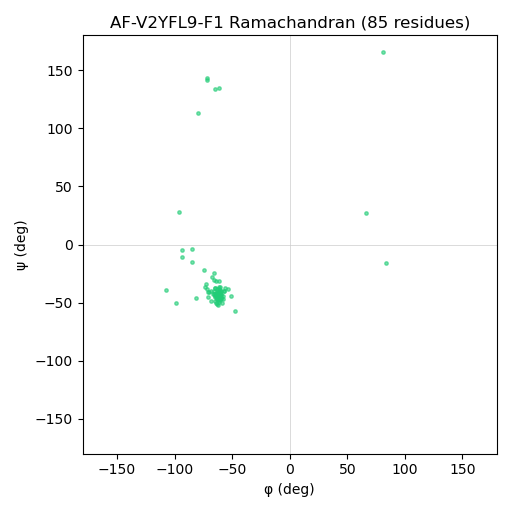80 ? 15.784 -13.757 -8.423 1.00 81.81 80 ALA A O 1
ATOM 645 N N . PHE A 1 81 ? 15.611 -12.629 -10.353 1.00 79.81 81 PHE A N 1
ATOM 646 C CA . PHE A 1 81 ? 16.191 -11.381 -9.861 1.00 79.81 81 PHE A CA 1
ATOM 647 C C . PHE A 1 81 ? 15.245 -10.642 -8.907 1.00 79.81 81 PHE A C 1
ATOM 649 O O . PHE A 1 81 ? 15.676 -10.080 -7.908 1.00 79.81 81 PHE A O 1
ATOM 656 N N . VAL A 1 82 ? 13.937 -10.686 -9.170 1.00 82.69 82 VAL A N 1
ATOM 657 C CA . VAL A 1 82 ? 12.920 -10.103 -8.279 1.00 82.69 82 VAL A CA 1
ATOM 658 C C . VAL A 1 82 ? 12.897 -10.828 -6.937 1.00 82.69 82 VAL A C 1
ATOM 660 O O . VAL A 1 82 ? 12.834 -10.186 -5.895 1.00 82.69 82 VAL A O 1
ATOM 663 N N . ARG A 1 83 ? 12.991 -12.164 -6.952 1.00 82.25 83 ARG A N 1
ATOM 664 C CA . ARG A 1 83 ? 13.046 -12.970 -5.726 1.00 82.25 83 ARG A CA 1
ATOM 665 C C . ARG A 1 83 ? 14.274 -12.640 -4.885 1.00 82.25 83 ARG A C 1
ATOM 667 O O . ARG A 1 83 ? 14.139 -12.537 -3.675 1.00 82.25 83 ARG A O 1
ATOM 674 N N . GLU A 1 84 ? 15.430 -12.432 -5.512 1.00 80.75 84 GLU A N 1
ATOM 675 C CA . GLU A 1 84 ? 16.634 -11.976 -4.807 1.00 80.75 84 GLU A CA 1
ATOM 676 C C . GLU A 1 84 ? 16.468 -10.568 -4.220 1.00 80.75 84 GLU A C 1
ATOM 678 O O . GLU A 1 84 ? 16.927 -10.321 -3.119 1.00 80.75 84 GLU A O 1
ATOM 683 N N . LEU A 1 85 ? 15.783 -9.642 -4.892 1.00 72.19 85 LEU A N 1
ATOM 684 C CA . LEU A 1 85 ? 15.582 -8.283 -4.364 1.00 72.19 85 LEU A CA 1
ATOM 685 C C . LEU A 1 85 ? 14.553 -8.194 -3.228 1.00 72.19 85 LEU A C 1
ATOM 687 O O . LEU A 1 85 ? 14.573 -7.223 -2.473 1.00 72.19 85 LEU A O 1
ATOM 691 N N . CYS A 1 86 ? 13.656 -9.176 -3.128 1.00 69.50 86 CYS A N 1
ATOM 692 C CA . CYS A 1 86 ? 12.620 -9.260 -2.097 1.00 69.50 86 CYS A CA 1
ATOM 693 C C . CYS A 1 86 ? 13.025 -10.100 -0.867 1.00 69.50 86 CYS A C 1
ATOM 695 O O . CYS A 1 86 ? 12.224 -10.196 0.066 1.00 69.50 86 CYS A O 1
ATOM 697 N N . MET A 1 87 ? 14.208 -10.731 -0.888 1.00 61.34 87 MET A N 1
ATOM 698 C CA . MET A 1 87 ? 14.840 -11.411 0.256 1.00 61.34 87 MET A CA 1
ATOM 699 C C . MET A 1 87 ? 15.832 -10.483 0.948 1.00 61.34 87 MET A C 1
ATOM 701 O O . MET A 1 87 ? 15.885 -10.543 2.195 1.00 61.34 87 MET A O 1
#

Sequence (87 aa):
MQDLLSKLLWYNSEISAQAVQLRRSLPGYGAAKRSYDEASEQLRAVVGYELYDQYITRLGALLEYENLSYYALGLGLREAFVRELCM

Mean predicted aligned error: 4.69 Å

Radius of gyration: 16.03 Å; Cα contacts (8 Å, |Δi|>4): 20; chains: 1; bounding box: 41×28×36 Å